Protein AF-A0A7D9EMV1-F1 (afdb_monomer_lite)

Structure (mmCIF, N/CA/C/O backbone):
data_AF-A0A7D9EMV1-F1
#
_entry.id   AF-A0A7D9EMV1-F1
#
loop_
_atom_site.group_PDB
_atom_site.id
_atom_site.type_symbol
_atom_site.label_atom_id
_atom_site.label_alt_id
_atom_site.label_comp_id
_atom_site.label_asym_id
_atom_site.label_entity_id
_atom_site.label_seq_id
_atom_site.pdbx_PDB_ins_code
_atom_site.Cartn_x
_atom_site.Cartn_y
_atom_site.Cartn_z
_atom_site.occupancy
_atom_site.B_iso_or_equiv
_atom_site.auth_seq_id
_atom_site.auth_comp_id
_atom_site.auth_asym_id
_atom_site.auth_atom_id
_atom_site.pdbx_PDB_model_num
ATOM 1 N N . MET A 1 1 ? 18.386 -3.011 -32.421 1.00 56.03 1 MET A N 1
ATOM 2 C CA . MET A 1 1 ? 18.789 -2.569 -31.062 1.00 56.03 1 MET A CA 1
ATOM 3 C C . MET A 1 1 ? 19.548 -3.654 -30.297 1.00 56.03 1 MET A C 1
ATOM 5 O O . MET A 1 1 ? 20.665 -3.401 -29.882 1.00 56.03 1 MET A O 1
ATOM 9 N N . ARG A 1 2 ? 19.028 -4.886 -30.177 1.00 54.31 2 ARG A N 1
ATOM 10 C CA . ARG A 1 2 ? 19.744 -6.004 -29.519 1.00 54.31 2 ARG A CA 1
ATOM 11 C C . ARG A 1 2 ? 20.964 -6.536 -30.294 1.00 54.31 2 ARG A C 1
ATOM 13 O O . ARG A 1 2 ? 21.820 -7.191 -29.719 1.00 54.31 2 ARG A O 1
ATOM 20 N N . THR A 1 3 ? 21.012 -6.245 -31.590 1.00 57.09 3 THR A N 1
ATOM 21 C CA . THR A 1 3 ? 22.071 -6.606 -32.545 1.00 57.09 3 THR A CA 1
ATOM 22 C C . THR A 1 3 ? 23.242 -5.619 -32.581 1.00 57.09 3 THR A C 1
ATOM 24 O O . THR A 1 3 ? 24.220 -5.887 -33.262 1.00 57.09 3 THR A O 1
ATOM 27 N N . VAL A 1 4 ? 23.149 -4.486 -31.871 1.00 62.31 4 VAL A N 1
ATOM 28 C CA . VAL A 1 4 ? 24.165 -3.40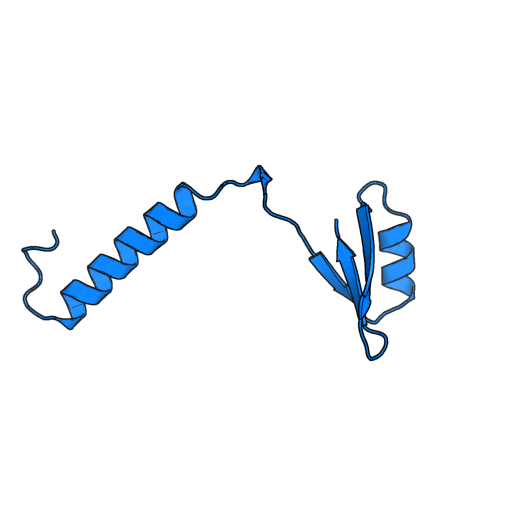9 -31.878 1.00 62.31 4 VAL A CA 1
ATOM 29 C C . VAL A 1 4 ? 25.040 -3.440 -30.613 1.00 62.31 4 VAL A C 1
ATOM 31 O O . VAL A 1 4 ? 26.035 -2.730 -30.527 1.00 62.31 4 VAL A O 1
ATOM 34 N N . ALA A 1 5 ? 24.685 -4.272 -29.628 1.00 59.75 5 ALA A N 1
ATOM 35 C CA . ALA A 1 5 ? 25.438 -4.423 -28.388 1.00 59.75 5 ALA A CA 1
ATOM 36 C C . ALA A 1 5 ? 26.756 -5.160 -28.660 1.00 59.75 5 ALA A C 1
ATOM 38 O O . ALA A 1 5 ? 26.742 -6.273 -29.189 1.00 59.75 5 ALA A O 1
ATOM 39 N N . LYS A 1 6 ? 27.882 -4.539 -28.297 1.00 69.81 6 LYS A N 1
ATOM 40 C CA . LYS A 1 6 ? 29.227 -5.092 -28.535 1.00 69.81 6 LYS A CA 1
ATOM 41 C C . LYS A 1 6 ? 29.690 -6.021 -27.409 1.00 69.81 6 LYS A C 1
ATOM 43 O O . LYS A 1 6 ? 30.649 -6.759 -27.594 1.00 69.81 6 LYS A O 1
ATOM 48 N N . ASN A 1 7 ? 29.013 -5.982 -26.259 1.00 77.56 7 ASN A N 1
ATOM 49 C CA . ASN A 1 7 ? 29.366 -6.726 -25.052 1.00 77.56 7 ASN A CA 1
ATOM 50 C C . ASN A 1 7 ? 28.140 -7.463 -24.474 1.00 77.56 7 ASN A C 1
ATOM 52 O O . ASN A 1 7 ? 27.009 -6.967 -24.533 1.00 77.56 7 ASN A O 1
ATOM 56 N N . ASP A 1 8 ? 28.355 -8.635 -23.874 1.00 79.31 8 ASP A N 1
ATOM 57 C CA . ASP A 1 8 ? 27.295 -9.463 -23.285 1.00 79.31 8 ASP A CA 1
ATOM 58 C C . ASP A 1 8 ? 26.575 -8.766 -22.120 1.00 79.31 8 ASP A C 1
ATOM 60 O O . ASP A 1 8 ? 25.373 -8.968 -21.919 1.00 79.31 8 ASP A O 1
ATOM 64 N N . PHE A 1 9 ? 27.266 -7.875 -21.401 1.00 81.62 9 PHE A N 1
ATOM 65 C CA . PHE A 1 9 ? 26.653 -7.023 -20.379 1.00 81.62 9 PHE A CA 1
ATOM 66 C C . PHE A 1 9 ? 25.556 -6.117 -20.962 1.00 81.62 9 PHE A C 1
ATOM 68 O O . PHE A 1 9 ? 24.418 -6.132 -20.491 1.00 81.62 9 PHE A O 1
ATOM 75 N N . GLU A 1 10 ? 25.863 -5.376 -22.030 1.00 78.44 10 GLU A N 1
ATOM 76 C CA . GLU A 1 10 ? 24.920 -4.453 -22.676 1.00 78.44 10 GLU A CA 1
ATOM 77 C C . GLU A 1 10 ? 23.720 -5.199 -23.263 1.00 78.44 10 GLU A C 1
ATOM 79 O O . GLU A 1 10 ? 22.577 -4.746 -23.176 1.00 78.44 10 GLU A O 1
ATOM 84 N N . LYS A 1 11 ? 23.962 -6.390 -23.818 1.00 80.81 11 LYS A N 1
ATOM 85 C CA . LYS A 1 11 ? 22.914 -7.256 -24.360 1.00 80.81 11 LYS A CA 1
ATOM 86 C C . LYS A 1 11 ? 21.946 -7.730 -23.276 1.00 80.81 11 LYS A C 1
ATOM 88 O O . LYS A 1 11 ? 20.734 -7.767 -23.516 1.00 80.81 11 LYS A O 1
ATOM 93 N N . ASN A 1 12 ? 22.456 -8.081 -22.096 1.00 83.44 12 ASN A N 1
ATOM 94 C CA . ASN A 1 12 ? 21.639 -8.475 -20.950 1.00 83.44 12 ASN A CA 1
ATOM 95 C C . ASN A 1 12 ? 20.894 -7.282 -20.343 1.00 83.44 12 ASN A C 1
ATOM 97 O O . ASN A 1 12 ? 19.698 -7.391 -20.069 1.00 83.44 12 ASN A O 1
ATOM 101 N N . PHE A 1 13 ? 21.551 -6.130 -20.227 1.00 81.81 13 PHE A N 1
ATOM 102 C CA . PHE A 1 13 ? 20.938 -4.899 -19.737 1.00 81.81 13 PHE A CA 1
ATOM 103 C C . PHE A 1 13 ? 19.779 -4.438 -20.635 1.00 81.81 13 PHE A C 1
ATOM 105 O O . PHE A 1 13 ? 18.661 -4.236 -20.161 1.00 81.81 13 PHE A O 1
ATOM 112 N N . LEU A 1 14 ? 19.988 -4.390 -21.956 1.00 81.06 14 LEU A N 1
ATOM 113 C CA . LEU A 1 14 ? 18.946 -4.037 -22.928 1.00 81.06 14 LEU A CA 1
ATOM 114 C C . LEU A 1 14 ? 17.796 -5.054 -22.964 1.00 81.06 14 LEU A C 1
ATOM 116 O O . LEU A 1 14 ? 16.641 -4.683 -23.176 1.00 81.06 14 LEU A O 1
ATOM 120 N N . LYS A 1 15 ? 18.086 -6.344 -22.748 1.00 85.88 15 LYS A N 1
ATOM 121 C CA . LYS A 1 15 ? 17.051 -7.383 -22.628 1.00 85.88 15 LYS A CA 1
ATOM 122 C C . LYS A 1 15 ? 16.176 -7.143 -21.396 1.00 85.88 15 LYS A C 1
ATOM 124 O O . LYS A 1 15 ? 14.954 -7.206 -21.502 1.00 85.88 15 LYS A O 1
ATOM 129 N N . LEU A 1 16 ? 16.792 -6.866 -20.248 1.00 84.75 16 LEU A N 1
ATOM 130 C CA . LEU A 1 16 ? 16.081 -6.607 -18.998 1.00 84.75 16 LEU A CA 1
ATOM 131 C C . LEU A 1 16 ? 15.247 -5.328 -19.074 1.00 84.75 16 LEU A C 1
ATOM 133 O O . LEU A 1 16 ? 14.094 -5.349 -18.655 1.00 84.75 16 LEU A O 1
ATOM 137 N N . MET A 1 17 ? 15.785 -4.256 -19.661 1.00 85.25 17 MET A N 1
ATOM 138 C CA . MET A 1 17 ? 15.061 -2.994 -19.840 1.00 85.25 17 MET A CA 1
ATOM 139 C C . MET A 1 17 ? 13.770 -3.189 -20.634 1.00 85.25 17 MET A C 1
ATOM 141 O O . MET A 1 17 ? 12.696 -2.823 -20.162 1.00 85.25 17 MET A O 1
ATOM 145 N N . ASN A 1 18 ? 13.855 -3.841 -21.797 1.00 83.56 18 ASN A N 1
ATOM 146 C CA . ASN A 1 18 ? 12.671 -4.105 -22.610 1.00 83.56 18 ASN A CA 1
ATOM 147 C C . ASN A 1 18 ? 11.674 -4.994 -21.856 1.00 83.56 18 ASN A C 1
ATOM 149 O O . ASN A 1 18 ? 10.508 -4.636 -21.723 1.00 83.56 18 ASN A O 1
ATOM 153 N N . ASN A 1 19 ? 12.129 -6.113 -21.292 1.00 84.31 19 ASN A N 1
ATOM 154 C CA . ASN A 1 19 ? 11.238 -7.051 -20.607 1.00 84.31 19 ASN A CA 1
ATOM 155 C C . ASN A 1 19 ? 10.550 -6.437 -19.374 1.00 84.31 19 ASN A C 1
ATOM 157 O O . ASN A 1 19 ? 9.372 -6.698 -19.140 1.00 84.31 19 ASN A O 1
ATOM 161 N N . SER A 1 20 ? 11.265 -5.612 -18.606 1.00 84.75 20 SER A N 1
ATOM 162 C CA . SER A 1 20 ? 10.733 -4.928 -17.422 1.00 84.75 20 SER A CA 1
ATOM 163 C C . SER A 1 20 ? 9.628 -3.939 -17.793 1.00 84.75 20 SER A C 1
ATOM 165 O O . SER A 1 20 ? 8.559 -3.944 -17.181 1.00 84.75 20 SER A O 1
ATOM 167 N N . VAL A 1 21 ? 9.845 -3.134 -18.840 1.00 82.31 21 VAL A N 1
ATOM 168 C CA . VAL A 1 21 ? 8.852 -2.155 -19.303 1.00 8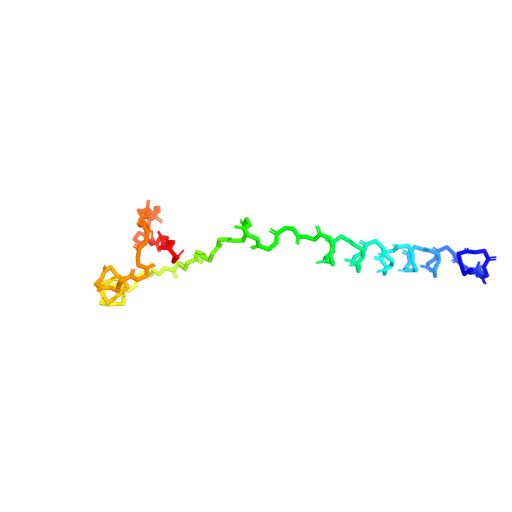2.31 21 VAL A CA 1
ATOM 169 C C . VAL A 1 21 ? 7.620 -2.861 -19.865 1.00 82.31 21 VAL A C 1
ATOM 171 O O . VAL A 1 21 ? 6.514 -2.554 -19.431 1.00 82.31 21 VAL A O 1
ATOM 174 N N . PHE A 1 22 ? 7.792 -3.848 -20.753 1.00 76.25 22 PHE A N 1
ATOM 175 C CA . PHE A 1 22 ? 6.671 -4.589 -21.345 1.00 76.25 22 PHE A CA 1
ATOM 176 C C . PHE A 1 22 ? 5.827 -5.326 -20.298 1.00 76.25 22 PHE A C 1
ATOM 178 O O . PHE A 1 22 ? 4.600 -5.273 -20.346 1.00 76.25 22 PHE A O 1
ATOM 185 N N . GLY A 1 23 ? 6.462 -5.993 -19.330 1.00 81.94 23 GLY A N 1
ATOM 186 C CA . GLY A 1 23 ? 5.738 -6.690 -18.266 1.00 81.94 23 GLY A CA 1
ATOM 187 C C . GLY A 1 23 ? 4.950 -5.736 -17.366 1.00 81.94 23 GLY A C 1
ATOM 188 O O . GLY A 1 23 ? 3.831 -6.047 -16.967 1.00 81.94 23 GLY A O 1
ATOM 189 N N . LYS A 1 24 ? 5.509 -4.554 -17.081 1.00 82.81 24 LYS A N 1
ATOM 190 C CA . LYS A 1 24 ? 4.893 -3.560 -16.195 1.00 82.81 24 LYS A CA 1
ATOM 191 C C . LYS A 1 24 ? 3.776 -2.761 -16.868 1.00 82.81 24 LYS A C 1
ATOM 193 O O . LYS A 1 24 ? 2.824 -2.381 -16.192 1.00 82.81 24 LYS A O 1
ATOM 198 N N . THR A 1 25 ? 3.856 -2.523 -18.179 1.00 76.81 25 THR A N 1
ATOM 199 C CA . THR A 1 25 ? 2.784 -1.859 -18.941 1.00 76.81 25 THR A CA 1
ATOM 200 C C . THR A 1 25 ? 1.619 -2.795 -19.252 1.00 76.81 25 THR A C 1
ATOM 202 O O . THR A 1 25 ? 0.479 -2.342 -19.272 1.00 76.81 25 THR A O 1
ATOM 205 N N . MET A 1 26 ? 1.877 -4.094 -19.435 1.00 79.69 26 MET A N 1
ATOM 206 C CA . MET A 1 26 ? 0.839 -5.117 -19.634 1.00 79.69 26 MET A CA 1
ATOM 207 C C . MET A 1 26 ? 0.291 -5.705 -18.323 1.00 79.69 26 MET A C 1
ATOM 209 O O . MET A 1 26 ? -0.508 -6.645 -18.342 1.00 79.69 26 MET A O 1
ATOM 213 N N . GLU A 1 27 ? 0.704 -5.181 -17.170 1.00 80.81 27 GLU A N 1
ATOM 214 C CA . GLU A 1 27 ? 0.209 -5.645 -15.881 1.00 80.81 27 GLU A CA 1
ATOM 215 C C . GLU A 1 27 ? -1.287 -5.328 -15.720 1.00 80.81 27 GLU A C 1
ATOM 217 O O . GLU A 1 27 ? -1.737 -4.192 -15.888 1.00 80.81 27 GLU A O 1
ATOM 222 N N . ASN A 1 28 ? -2.081 -6.331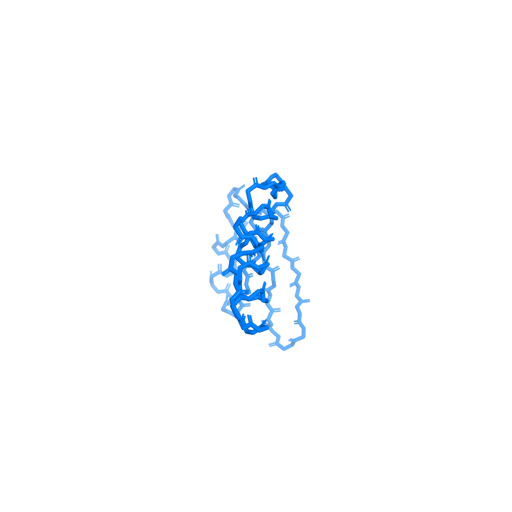 -15.338 1.00 80.44 28 ASN A N 1
ATOM 223 C CA . ASN A 1 28 ? -3.502 -6.132 -15.077 1.00 80.44 28 ASN A CA 1
ATOM 224 C C . ASN A 1 28 ? -3.718 -5.395 -13.745 1.00 80.44 28 ASN A C 1
ATOM 226 O O . ASN A 1 28 ? -3.801 -6.007 -12.678 1.00 80.44 28 ASN A O 1
ATOM 230 N N . LEU A 1 29 ? -3.879 -4.075 -13.837 1.00 79.81 29 LEU A N 1
ATOM 231 C CA . LEU A 1 29 ? -4.096 -3.165 -12.709 1.00 79.81 29 LEU A CA 1
ATOM 232 C C . LEU A 1 29 ? -5.269 -3.568 -11.803 1.00 79.81 29 LEU A C 1
ATOM 234 O O . LEU A 1 29 ? -5.204 -3.347 -10.599 1.00 79.81 29 LEU A O 1
ATOM 238 N N . ARG A 1 30 ? -6.319 -4.202 -12.344 1.00 76.00 30 ARG A N 1
ATOM 239 C CA . ARG A 1 30 ? -7.510 -4.597 -11.566 1.00 76.00 30 ARG A CA 1
ATOM 240 C C . ARG A 1 30 ? -7.237 -5.724 -10.572 1.00 76.00 30 ARG A C 1
ATOM 242 O O . ARG A 1 30 ? -8.024 -5.925 -9.655 1.00 76.00 30 ARG A O 1
ATOM 249 N N . LYS A 1 31 ? -6.147 -6.476 -10.760 1.00 81.50 31 LYS A N 1
ATOM 250 C CA . LYS A 1 31 ? -5.726 -7.538 -9.836 1.00 81.50 31 LYS A CA 1
ATOM 251 C C . LYS A 1 31 ? -4.802 -7.032 -8.728 1.00 81.50 31 LYS A C 1
ATOM 253 O O . LYS A 1 31 ? -4.484 -7.812 -7.832 1.00 81.50 31 LYS A O 1
ATOM 258 N N . ARG A 1 32 ? -4.365 -5.767 -8.769 1.00 83.00 32 ARG A N 1
ATOM 259 C CA . ARG A 1 32 ? -3.551 -5.196 -7.693 1.00 83.00 32 ARG A CA 1
ATOM 260 C C . ARG A 1 32 ? -4.379 -5.132 -6.415 1.00 83.00 32 ARG A C 1
ATOM 262 O O . ARG A 1 32 ? -5.532 -4.709 -6.424 1.00 83.00 32 ARG A O 1
ATOM 269 N N . VAL A 1 33 ? -3.781 -5.591 -5.324 1.00 81.62 33 VAL A N 1
ATOM 270 C CA . VAL A 1 33 ? -4.386 -5.581 -3.997 1.00 81.62 33 VAL A CA 1
ATOM 271 C C . VAL A 1 33 ? -3.434 -4.862 -3.061 1.00 81.62 33 VAL A C 1
ATOM 273 O O . VAL A 1 33 ? -2.309 -5.317 -2.861 1.00 81.62 33 VAL A O 1
ATOM 276 N N . ASP A 1 34 ? -3.907 -3.775 -2.462 1.00 80.81 34 ASP A N 1
ATOM 277 C CA . ASP A 1 34 ? -3.156 -3.053 -1.446 1.00 80.81 34 ASP A CA 1
ATOM 278 C C . ASP A 1 34 ? -3.358 -3.728 -0.087 1.00 80.81 34 ASP A C 1
ATOM 280 O O . ASP A 1 34 ? -4.445 -3.712 0.498 1.00 80.81 34 ASP A O 1
ATOM 284 N N . VAL A 1 35 ? -2.287 -4.331 0.430 1.00 84.69 35 VAL A N 1
ATOM 285 C CA . VAL A 1 35 ? -2.256 -4.912 1.775 1.00 84.69 35 VAL A CA 1
ATOM 286 C C . VAL A 1 35 ? -1.372 -4.051 2.662 1.00 84.69 35 VAL A C 1
ATOM 288 O O . VAL A 1 35 ? -0.198 -3.837 2.369 1.00 84.69 35 VAL A O 1
ATOM 291 N N . LYS A 1 36 ? -1.928 -3.572 3.774 1.00 84.56 36 LYS A N 1
ATOM 292 C CA . LYS A 1 36 ? -1.197 -2.835 4.805 1.00 84.56 36 LYS A CA 1
ATOM 293 C C . LYS A 1 36 ? -0.946 -3.736 6.003 1.00 84.56 36 LYS A C 1
ATOM 295 O O . LYS A 1 36 ? -1.879 -4.316 6.549 1.00 84.56 36 LYS A O 1
ATOM 300 N N . LEU A 1 37 ? 0.311 -3.826 6.419 1.00 85.50 37 LEU A N 1
ATOM 301 C CA . LEU A 1 37 ? 0.719 -4.535 7.629 1.00 85.50 37 LEU A CA 1
ATOM 302 C C . LEU A 1 37 ? 0.784 -3.540 8.789 1.00 85.50 37 LEU A C 1
ATOM 304 O O . LEU A 1 37 ? 1.425 -2.496 8.668 1.00 85.50 37 LEU A O 1
ATOM 308 N N . MET A 1 38 ? 0.108 -3.839 9.895 1.00 82.44 38 MET A N 1
ATOM 309 C CA . MET A 1 38 ? 0.084 -2.987 11.084 1.00 82.44 38 MET A CA 1
ATOM 310 C C . MET A 1 38 ? 0.203 -3.823 12.352 1.00 82.44 38 MET A C 1
ATOM 312 O O . MET A 1 38 ? -0.356 -4.909 12.431 1.00 82.44 38 MET A O 1
ATOM 316 N N . VAL A 1 39 ? 0.906 -3.292 13.346 1.00 84.19 39 VAL A N 1
ATOM 317 C CA . VAL A 1 39 ? 0.974 -3.859 14.707 1.00 84.19 39 VAL A CA 1
ATOM 318 C C . VAL A 1 39 ? 0.143 -3.016 15.686 1.00 84.19 39 VA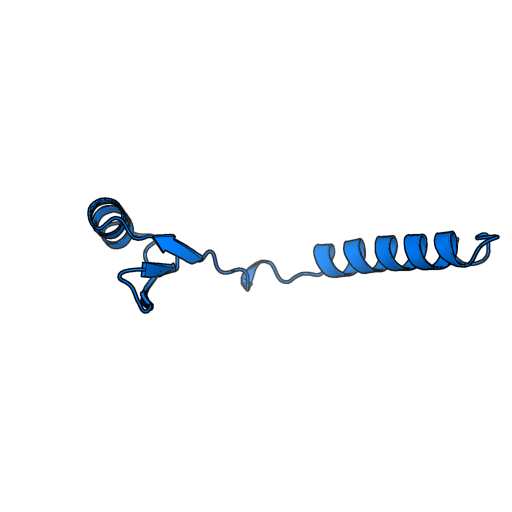L A C 1
ATOM 320 O O . VAL A 1 39 ? -0.355 -3.513 16.688 1.00 84.19 39 VAL A O 1
ATOM 323 N N . ASP A 1 40 ? -0.053 -1.733 15.368 1.00 82.88 40 ASP A N 1
ATOM 324 C CA . ASP A 1 40 ? -0.770 -0.765 16.197 1.00 82.88 40 ASP A CA 1
ATOM 325 C C . ASP A 1 40 ? -2.297 -0.980 16.155 1.00 82.88 40 ASP A C 1
ATOM 327 O O . ASP A 1 40 ? -2.938 -0.875 15.099 1.00 82.88 40 ASP A O 1
ATOM 331 N N . GLY A 1 41 ? -2.878 -1.260 17.325 1.00 81.38 41 GLY A N 1
ATOM 332 C CA . GLY A 1 41 ? -4.299 -1.550 17.501 1.00 81.38 41 GLY A CA 1
ATOM 333 C C . GLY A 1 41 ? -5.223 -0.361 17.222 1.00 81.38 41 GLY A C 1
ATOM 334 O O . GLY A 1 41 ? -6.332 -0.558 16.720 1.00 81.38 41 GLY A O 1
ATOM 335 N N . ASP A 1 42 ? -4.782 0.874 17.464 1.00 84.38 42 ASP A N 1
ATOM 336 C CA . ASP A 1 42 ? -5.624 2.055 17.231 1.00 84.38 42 ASP A CA 1
ATOM 337 C C . ASP A 1 42 ? -5.728 2.389 15.742 1.00 84.38 42 ASP A C 1
ATOM 339 O O . ASP A 1 42 ? -6.793 2.768 15.239 1.00 84.38 42 ASP A O 1
ATOM 343 N N . ARG A 1 43 ? -4.643 2.173 14.991 1.00 82.75 43 ARG A N 1
ATOM 344 C CA . ARG A 1 43 ? -4.658 2.277 13.525 1.00 82.75 43 ARG A CA 1
ATOM 345 C C . ARG A 1 43 ? -5.495 1.175 12.890 1.00 82.75 43 ARG A C 1
ATOM 347 O O . ARG A 1 43 ? -6.209 1.451 11.924 1.00 82.75 43 ARG A O 1
ATOM 354 N N . LEU A 1 44 ? -5.458 -0.035 13.450 1.00 84.75 44 LEU A N 1
ATOM 355 C CA . LEU A 1 44 ? -6.307 -1.136 13.003 1.00 84.75 44 LEU A CA 1
ATOM 356 C C . LEU A 1 44 ? -7.791 -0.783 13.153 1.00 84.75 44 LEU A C 1
ATOM 358 O O . LEU A 1 44 ? -8.534 -0.911 12.183 1.00 84.75 44 LEU A O 1
ATOM 362 N N . LYS A 1 45 ? -8.214 -0.257 14.311 1.00 84.94 45 LYS A N 1
ATOM 363 C CA . LYS A 1 45 ? -9.603 0.189 14.530 1.00 84.94 45 LYS A CA 1
ATOM 364 C C . LYS A 1 45 ? -10.044 1.235 13.503 1.00 84.94 45 LYS A C 1
ATOM 366 O O . LYS A 1 45 ? -11.119 1.105 12.923 1.00 84.94 45 LYS A O 1
ATOM 371 N N . LYS A 1 46 ? -9.196 2.230 13.217 1.00 86.94 46 LYS A N 1
ATOM 372 C CA . LYS A 1 46 ? -9.474 3.255 12.193 1.00 86.94 46 LYS A CA 1
ATOM 373 C C . LYS A 1 46 ? -9.597 2.666 10.785 1.00 86.94 46 LYS A C 1
ATOM 375 O O . LYS A 1 46 ? -10.444 3.107 10.016 1.00 86.94 46 LYS A O 1
ATOM 380 N N . MET A 1 47 ? -8.761 1.686 10.436 1.00 83.75 47 MET A N 1
ATOM 381 C CA . MET A 1 47 ? -8.821 1.021 9.130 1.00 83.75 47 MET A CA 1
ATOM 382 C C . MET A 1 47 ? -10.056 0.129 8.995 1.00 83.75 47 MET A C 1
ATOM 384 O O . MET A 1 47 ? -10.676 0.160 7.942 1.00 83.75 47 MET A O 1
ATOM 388 N N . VAL A 1 48 ? -10.435 -0.612 10.043 1.00 84.12 48 VAL A N 1
ATOM 389 C CA . VAL A 1 48 ? -11.645 -1.456 10.061 1.00 84.12 48 VAL A CA 1
ATOM 390 C C . VAL A 1 48 ? -12.917 -0.611 9.965 1.00 84.12 48 VAL A C 1
ATOM 392 O O . VAL A 1 48 ? -13.861 -1.005 9.293 1.00 84.12 48 VAL A O 1
ATOM 395 N N . ALA A 1 49 ? -12.932 0.574 10.581 1.00 86.75 49 ALA A N 1
ATOM 396 C CA . ALA A 1 49 ? -14.050 1.512 10.490 1.00 86.75 49 ALA A CA 1
ATOM 397 C C . ALA A 1 49 ? -14.159 2.225 9.125 1.00 86.75 49 ALA A C 1
ATOM 399 O O . ALA A 1 49 ? -15.147 2.908 8.863 1.00 86.75 49 ALA A O 1
ATOM 400 N N . SER A 1 50 ? -13.152 2.114 8.251 1.00 84.56 50 SER A N 1
ATOM 401 C CA . SER A 1 50 ? -13.197 2.728 6.923 1.00 84.56 50 SER A CA 1
ATOM 402 C C . SER A 1 50 ? -14.122 1.947 5.992 1.00 84.56 50 SER A C 1
ATOM 404 O O . SER A 1 50 ? -14.030 0.728 5.904 1.00 84.56 50 SER A O 1
ATOM 406 N N . ALA A 1 51 ? -14.913 2.650 5.177 1.00 82.56 51 ALA A N 1
ATOM 407 C CA . ALA A 1 51 ? -15.712 2.035 4.110 1.00 82.56 51 ALA A CA 1
ATOM 408 C C . ALA A 1 51 ? -14.867 1.310 3.036 1.00 82.56 51 ALA A C 1
ATOM 410 O O . ALA A 1 51 ? -15.399 0.538 2.248 1.00 82.56 51 ALA A O 1
ATOM 411 N N . SER A 1 52 ? -13.551 1.555 3.001 1.00 80.56 52 SER A N 1
ATOM 412 C CA . SER A 1 52 ? -12.600 0.845 2.131 1.00 80.56 52 SER A CA 1
ATOM 413 C C . SER A 1 52 ? -12.044 -0.445 2.746 1.00 80.56 52 SER A C 1
ATOM 415 O O . SER A 1 52 ? -11.146 -1.061 2.188 1.00 80.56 52 SER A O 1
ATOM 417 N N . PHE A 1 53 ? -12.524 -0.857 3.917 1.00 83.81 53 PHE A N 1
ATOM 418 C CA . PHE A 1 53 ? -12.091 -2.099 4.540 1.00 83.81 53 PHE A CA 1
ATOM 419 C C . PHE A 1 53 ? -12.682 -3.317 3.824 1.00 83.81 53 PHE A C 1
ATOM 421 O O . PHE A 1 53 ? -13.899 -3.442 3.707 1.00 83.81 53 PHE A O 1
ATOM 428 N N . VAL A 1 54 ? -11.824 -4.252 3.403 1.00 83.25 54 VAL A N 1
ATOM 429 C CA . VAL A 1 54 ? -12.267 -5.508 2.775 1.00 83.25 54 VAL A CA 1
ATOM 430 C C . VAL A 1 54 ? -12.078 -6.701 3.707 1.00 83.25 54 VAL A C 1
ATOM 432 O O . VAL A 1 54 ? -13.007 -7.471 3.932 1.00 83.25 54 VAL A O 1
ATOM 435 N N . ARG A 1 55 ? -10.863 -6.904 4.237 1.00 83.31 55 ARG A N 1
ATOM 436 C CA . ARG A 1 55 ? -10.589 -7.963 5.228 1.00 83.31 55 ARG A CA 1
ATOM 437 C C . ARG A 1 55 ? -9.361 -7.644 6.068 1.00 83.31 55 ARG A C 1
ATOM 439 O O . ARG A 1 55 ? -8.427 -7.016 5.578 1.00 83.31 55 ARG A O 1
ATOM 446 N N . ALA A 1 56 ? -9.300 -8.209 7.269 1.00 85.06 56 ALA A N 1
ATOM 447 C CA .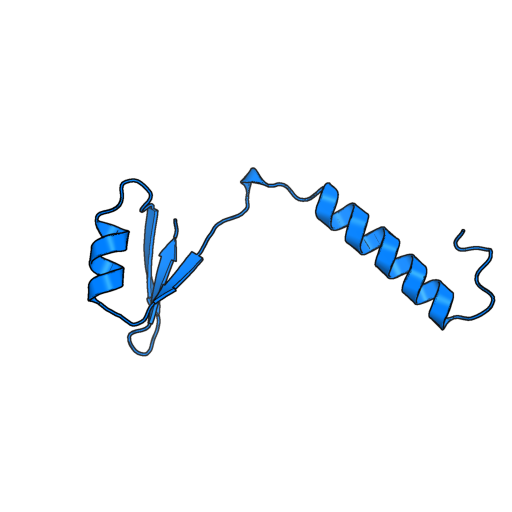 ALA A 1 56 ? -8.079 -8.303 8.064 1.00 85.06 56 ALA A CA 1
ATOM 448 C C . ALA A 1 56 ? -7.681 -9.774 8.260 1.00 85.06 56 ALA A C 1
ATOM 450 O O . ALA A 1 56 ? -8.539 -10.655 8.329 1.00 85.06 56 ALA A O 1
ATOM 451 N N . LYS A 1 57 ? -6.380 -10.053 8.346 1.00 85.75 57 LYS A N 1
ATOM 452 C CA . LYS A 1 57 ? -5.833 -11.350 8.752 1.00 85.75 57 LYS A CA 1
ATOM 453 C C . LYS A 1 57 ? -4.766 -11.126 9.814 1.00 85.75 57 LYS A C 1
ATOM 455 O O . LYS A 1 57 ? -3.801 -10.409 9.570 1.00 85.75 57 LYS A O 1
ATOM 460 N N . VAL A 1 58 ? -4.939 -11.756 10.970 1.00 84.56 58 VAL A N 1
ATOM 461 C CA . VAL A 1 58 ? -3.924 -11.760 12.026 1.00 84.56 58 VAL A CA 1
ATOM 462 C C . VAL A 1 58 ? -2.810 -12.721 11.616 1.00 84.56 58 VAL A C 1
ATOM 464 O O . VAL A 1 58 ? -3.060 -13.872 11.256 1.00 84.56 58 VAL A O 1
ATOM 467 N N . LEU A 1 59 ? -1.589 -12.210 11.603 1.00 83.31 59 LEU A N 1
ATOM 468 C CA . LEU A 1 59 ? -0.343 -12.939 11.429 1.00 83.31 59 LEU A CA 1
ATOM 469 C C . LEU A 1 59 ? 0.299 -13.137 12.813 1.00 83.31 59 LEU A C 1
ATOM 471 O O . LEU A 1 59 ? -0.047 -12.467 13.789 1.00 83.31 59 LEU A O 1
ATOM 475 N N . SER A 1 60 ? 1.221 -14.089 12.918 1.00 82.88 60 SER A N 1
ATOM 476 C CA . SER A 1 60 ? 1.932 -14.374 14.168 1.00 82.88 60 SER A CA 1
ATOM 477 C C . SER A 1 60 ? 2.684 -13.142 14.688 1.00 82.88 60 SER A C 1
ATOM 479 O O . SER A 1 60 ? 3.278 -12.407 13.901 1.00 82.88 60 SER A O 1
ATOM 481 N N . GLY A 1 61 ? 2.693 -12.940 16.010 1.00 80.38 61 GLY A N 1
ATOM 482 C CA . GLY A 1 61 ? 3.427 -11.843 16.657 1.00 80.38 61 GLY A CA 1
ATOM 483 C C . GLY A 1 61 ? 2.668 -10.513 16.756 1.00 80.38 61 GLY A C 1
ATOM 484 O O . GLY A 1 61 ? 3.297 -9.464 16.815 1.00 80.38 61 GLY A O 1
ATOM 485 N N . GLY A 1 62 ? 1.329 -10.533 16.743 1.00 80.62 62 GLY A N 1
ATOM 486 C CA . GLY A 1 62 ? 0.507 -9.316 16.870 1.00 80.62 62 GLY A CA 1
ATOM 487 C C . GLY A 1 62 ? 0.454 -8.459 15.601 1.00 80.62 62 GLY A C 1
ATOM 488 O O . GLY A 1 62 ? -0.048 -7.338 15.621 1.00 80.62 62 GLY A O 1
ATOM 489 N N . LEU A 1 63 ? 0.960 -8.983 14.487 1.00 84.44 63 LEU A N 1
ATOM 490 C CA . LEU A 1 63 ? 1.001 -8.296 13.207 1.00 84.44 63 LEU A CA 1
ATOM 491 C C . LEU A 1 63 ? -0.290 -8.587 12.440 1.00 84.44 63 LEU A C 1
ATOM 493 O O . LEU A 1 63 ? -0.682 -9.736 12.283 1.00 84.44 63 LEU A O 1
ATOM 497 N N . VAL 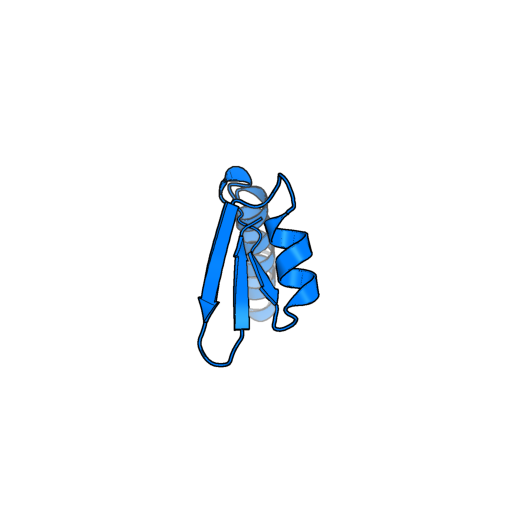A 1 64 ? -0.979 -7.563 11.956 1.00 85.44 64 VAL A N 1
ATOM 498 C CA . VAL A 1 64 ? -2.267 -7.699 11.268 1.00 85.44 64 VAL A CA 1
ATOM 499 C C . VAL A 1 64 ? -2.143 -7.170 9.848 1.00 85.44 64 VAL A C 1
ATOM 501 O O . VAL A 1 64 ? -1.728 -6.037 9.616 1.00 85.44 64 VAL A O 1
ATOM 504 N N . ALA A 1 65 ? -2.515 -8.004 8.882 1.00 85.88 65 ALA A N 1
ATOM 505 C CA . ALA A 1 65 ? -2.603 -7.646 7.477 1.00 85.88 65 ALA A CA 1
ATOM 506 C C . ALA A 1 65 ? -4.021 -7.176 7.153 1.00 85.88 65 ALA A C 1
ATOM 508 O O . ALA A 1 65 ? -4.961 -7.965 7.208 1.00 85.88 65 ALA A O 1
ATOM 509 N N . VAL A 1 66 ? -4.179 -5.909 6.788 1.00 85.38 66 VAL A N 1
ATOM 510 C CA . VAL A 1 66 ? -5.450 -5.327 6.352 1.00 85.38 66 VAL A CA 1
ATOM 511 C C . VAL A 1 66 ? -5.422 -5.141 4.843 1.00 85.38 66 VAL A C 1
ATOM 513 O O . VAL A 1 66 ? -4.548 -4.460 4.310 1.00 85.38 66 VAL A O 1
ATOM 516 N N . LYS A 1 67 ? -6.390 -5.741 4.155 1.00 83.25 67 LYS A N 1
ATOM 517 C CA . LYS A 1 67 ? -6.662 -5.494 2.743 1.00 83.25 67 LYS A CA 1
ATOM 518 C C . LYS A 1 67 ? -7.571 -4.271 2.627 1.00 83.25 67 LYS A C 1
ATOM 520 O O . LYS A 1 67 ? -8.668 -4.274 3.198 1.00 83.25 67 LYS A O 1
ATOM 525 N N . LYS A 1 68 ? -7.087 -3.272 1.896 1.00 71.19 68 LYS A N 1
ATOM 526 C CA . LYS A 1 68 ? -7.884 -2.144 1.418 1.00 71.19 68 LYS A CA 1
ATOM 527 C C . LYS A 1 68 ? -8.597 -2.510 0.109 1.00 71.19 68 LYS A C 1
ATOM 529 O O . LYS A 1 68 ? -8.177 -3.500 -0.538 1.00 71.19 68 LYS A O 1
#

InterPro domains:
  IPR043502 DNA/RNA polymerase superfamily [SSF56672] (2-44)

Sequence (68 aa):
MRTVAKNDFEKNFLKLMNNSVFGKTMENLRKRVDVKLMVDGDRLKKMVASASFVRAKVLSGGLVAVKK

Secondary structure (DSSP, 8-state):
-TTS-SSHHHHHHHHHHHHHHHHHHS--GGG---EEEE--HHHHHHHHTSTT--EEEEETTTEEEEE-

Radius of gyration: 20.73 Å; chains: 1; bounding box: 45×18×50 Å

Organism: Paramuricea clavata (NCBI:txid317549)

Foldseek 3Di:
DLVPDPDPVVNVVVVCVVVVVVCVVPDDPVPDKDKDKDQDPVVVVVQCPDPQWDDWDDDPPSIIITID

pLDDT: mean 80.53, std 7.15, range [54.31, 86.94]